Protein AF-A0A7I7JV76-F1 (afdb_monomer_lite)

Foldseek 3Di:
DVVVVVVVLVVLLVVLVVVLVVVLCVQCVHVVHDGDPVLVVLQVVLCCLPVVLVVVPPVSVVVLVVLQVLLVVLQVQLVVQLVVDPDPVSNCVSNVVSVVVSVVVVGDHPSVSSNSNVSD

Sequence (120 aa):
MLRNWGWVFLGNLGGALTVAVMMAIVFTYGFSADPNEVGVRLGEIGHSRTVGYAEHGGAGMLTLFIRAVLCNWMVSTGVVAAMMSTSVSGKVIAMWMPIMLFFYMGFEHSIVNMFLFPPA

InterPro domains:
  IPR000292 Formate/nitrite transporter [PF01226] (1-118)
  IPR000292 Formate/nitrite transporter [PTHR30520] (1-118)
  IPR023271 Aquaporin-like [G3DSA:1.20.1080.10] (1-120)

Organism: NCBI:txid39688

Secondary structure (DSSP, 8-state):
-HHHHHHHHHHHHHHHHHHHHHHHHHHTTTTTSPPPHHHHHHHHHHHHTTHHHHTTHHHHHHHHHHHHHHHHHHHHHHHHHHHH--SHHHHHHHHHHHHHHHHHTT---HHHHHHHSTT-

pLDDT: mean 87.65, std 8.39, range [44.78, 96.12]

Structure (mmCIF, N/CA/C/O backbone):
data_AF-A0A7I7JV76-F1
#
_entry.id   AF-A0A7I7JV76-F1
#
loop_
_atom_site.group_PDB
_atom_site.id
_atom_site.type_symbol
_atom_site.label_atom_id
_atom_site.label_alt_id
_atom_site.label_comp_id
_atom_site.label_asym_id
_atom_site.label_entity_id
_atom_site.label_seq_id
_atom_site.pdbx_PDB_ins_code
_atom_site.Cartn_x
_atom_site.Cartn_y
_atom_site.Cartn_z
_atom_site.occupancy
_atom_site.B_iso_or_equiv
_atom_site.auth_seq_id
_atom_site.auth_comp_id
_atom_site.auth_asym_id
_atom_site.auth_atom_id
_atom_site.pdbx_PDB_model_num
ATOM 1 N N . MET A 1 1 ? -23.068 2.942 1.810 1.00 83.81 1 MET A N 1
ATOM 2 C CA . MET A 1 1 ? -21.889 2.048 1.767 1.00 83.81 1 MET A CA 1
ATOM 3 C C . MET A 1 1 ? -21.020 2.303 0.540 1.00 83.81 1 MET A C 1
ATOM 5 O O . MET A 1 1 ? -19.947 2.858 0.725 1.00 83.81 1 MET A O 1
ATOM 9 N N . LEU A 1 2 ? -21.487 2.036 -0.690 1.00 90.75 2 LEU A N 1
ATOM 10 C CA . LEU A 1 2 ? -20.680 2.199 -1.919 1.00 90.75 2 LEU A CA 1
ATOM 11 C C . LEU A 1 2 ? -20.094 3.607 -2.122 1.00 90.75 2 LEU A C 1
ATOM 13 O O . LEU A 1 2 ? -18.936 3.734 -2.496 1.00 90.75 2 LEU A O 1
ATOM 17 N N . ARG A 1 3 ? -20.846 4.665 -1.787 1.00 93.56 3 ARG A N 1
ATOM 18 C CA . ARG A 1 3 ? -20.342 6.050 -1.813 1.00 93.56 3 ARG A CA 1
ATOM 19 C C . ARG A 1 3 ? -19.107 6.247 -0.929 1.00 93.56 3 ARG A C 1
ATOM 21 O O . ARG A 1 3 ? -18.139 6.862 -1.353 1.00 93.56 3 ARG A O 1
ATOM 28 N N . ASN A 1 4 ? -19.142 5.732 0.299 1.00 93.81 4 ASN A N 1
ATOM 29 C CA . ASN A 1 4 ? -18.036 5.896 1.242 1.00 93.81 4 ASN A CA 1
ATOM 30 C C . ASN A 1 4 ? -16.832 5.069 0.796 1.00 93.81 4 ASN A C 1
ATOM 32 O O . ASN A 1 4 ? -15.714 5.562 0.834 1.00 93.81 4 ASN A O 1
ATOM 36 N N . TRP A 1 5 ? -17.063 3.841 0.327 1.00 91.69 5 TRP A N 1
ATOM 37 C CA . TRP A 1 5 ? -15.996 2.999 -0.213 1.00 91.69 5 TRP A CA 1
ATOM 38 C C . TRP A 1 5 ? -15.335 3.635 -1.435 1.00 91.69 5 TRP A C 1
ATOM 40 O O . TRP A 1 5 ? -14.112 3.652 -1.504 1.00 91.69 5 TRP A O 1
ATOM 50 N N . GLY A 1 6 ? -16.118 4.231 -2.338 1.00 91.62 6 GLY A N 1
ATOM 51 C CA . GLY A 1 6 ? -15.594 4.978 -3.480 1.00 91.62 6 GLY A CA 1
ATOM 52 C C . GLY A 1 6 ? -14.694 6.138 -3.054 1.00 91.62 6 GLY A C 1
ATOM 53 O O . GLY A 1 6 ? -13.555 6.221 -3.503 1.00 91.62 6 GLY A O 1
ATOM 54 N N . TRP A 1 7 ? -15.152 6.990 -2.130 1.00 94.25 7 TRP A N 1
ATOM 55 C CA . TRP A 1 7 ? -14.340 8.113 -1.641 1.00 94.25 7 TRP A CA 1
ATOM 56 C C . TRP A 1 7 ? -13.076 7.673 -0.905 1.00 94.25 7 TRP A C 1
ATOM 58 O O . TRP A 1 7 ? -12.014 8.249 -1.124 1.00 94.25 7 TRP A O 1
ATOM 68 N N . VAL A 1 8 ? -13.166 6.638 -0.067 1.00 93.50 8 VAL A N 1
ATOM 69 C CA . VAL A 1 8 ? -12.004 6.085 0.640 1.00 93.50 8 VAL A CA 1
ATOM 70 C C . VAL A 1 8 ? -11.001 5.512 -0.355 1.00 93.50 8 VAL A C 1
ATOM 72 O O . VAL A 1 8 ? -9.808 5.770 -0.228 1.00 93.50 8 VAL A O 1
ATOM 75 N N . PHE A 1 9 ? -11.459 4.773 -1.364 1.00 91.12 9 PHE A N 1
ATOM 76 C CA . PHE A 1 9 ? -10.588 4.207 -2.388 1.00 91.12 9 PHE A CA 1
ATOM 77 C C . PHE A 1 9 ? -9.872 5.302 -3.185 1.00 91.12 9 PHE A C 1
ATOM 79 O O . PHE A 1 9 ? -8.654 5.257 -3.324 1.00 91.12 9 PHE A O 1
ATOM 86 N N . LEU A 1 10 ? -10.608 6.320 -3.645 1.00 92.31 10 LEU A N 1
ATOM 87 C CA . LEU A 1 10 ? -10.039 7.443 -4.396 1.00 92.31 10 LEU A CA 1
ATOM 88 C C . LEU A 1 10 ? -9.059 8.270 -3.557 1.00 92.31 10 LEU A C 1
ATOM 90 O O . LEU A 1 10 ? -7.996 8.635 -4.050 1.00 92.31 10 LEU A O 1
ATOM 94 N N . GLY A 1 11 ? -9.384 8.533 -2.289 1.00 93.94 11 GLY A N 1
ATOM 95 C CA . GLY A 1 11 ? -8.489 9.240 -1.374 1.00 93.94 11 GLY A CA 1
ATOM 96 C C . GLY A 1 11 ? -7.184 8.478 -1.136 1.00 93.94 11 GLY A C 1
ATOM 97 O O . GLY A 1 11 ? -6.106 9.067 -1.201 1.00 93.94 11 GLY A O 1
ATOM 98 N N . ASN A 1 12 ? -7.269 7.159 -0.932 1.00 93.75 12 ASN A N 1
ATOM 99 C CA . ASN A 1 12 ? -6.088 6.310 -0.784 1.00 93.75 12 ASN A CA 1
ATOM 100 C C . ASN A 1 12 ? -5.257 6.253 -2.071 1.00 93.75 12 ASN A C 1
ATOM 102 O O . ASN A 1 12 ? -4.038 6.357 -1.998 1.00 93.75 12 ASN A O 1
ATOM 106 N N . LEU A 1 13 ? -5.900 6.142 -3.237 1.00 90.94 13 LEU A N 1
ATOM 107 C CA . LEU A 1 13 ? -5.214 6.166 -4.528 1.00 90.94 13 LEU A CA 1
ATOM 108 C C . LEU A 1 13 ? -4.476 7.494 -4.744 1.00 90.94 13 LEU A C 1
ATOM 110 O O . LEU A 1 13 ? -3.303 7.488 -5.104 1.00 90.94 13 LEU A O 1
ATOM 114 N N . GLY A 1 14 ? -5.130 8.629 -4.480 1.00 92.88 14 GLY A N 1
ATOM 115 C CA . GLY A 1 14 ? -4.499 9.947 -4.583 1.00 92.88 14 GLY A CA 1
ATOM 116 C C . GLY A 1 14 ? -3.298 10.092 -3.645 1.00 92.88 14 GLY A C 1
ATOM 117 O O . GLY A 1 14 ? -2.237 10.561 -4.058 1.00 92.88 14 GLY A O 1
ATOM 118 N N . GLY A 1 15 ? -3.432 9.629 -2.399 1.00 92.06 15 GLY A N 1
ATOM 119 C CA . GLY A 1 15 ? -2.332 9.596 -1.434 1.00 92.06 15 GLY A CA 1
ATOM 120 C C . GLY A 1 15 ? -1.170 8.709 -1.888 1.00 92.06 15 GLY A C 1
ATOM 121 O O . GLY A 1 15 ? -0.023 9.149 -1.875 1.00 92.06 15 GLY A O 1
ATOM 122 N N . ALA A 1 16 ? -1.462 7.494 -2.357 1.00 91.38 16 ALA A N 1
ATOM 123 C CA . ALA A 1 16 ? -0.462 6.556 -2.860 1.00 91.38 16 ALA A CA 1
ATOM 124 C C . ALA A 1 16 ? 0.313 7.128 -4.057 1.00 91.38 16 ALA A C 1
ATOM 126 O O . ALA A 1 16 ? 1.540 7.071 -4.066 1.00 91.38 16 ALA A O 1
ATOM 127 N N . LEU A 1 17 ? -0.381 7.752 -5.015 1.00 90.12 17 L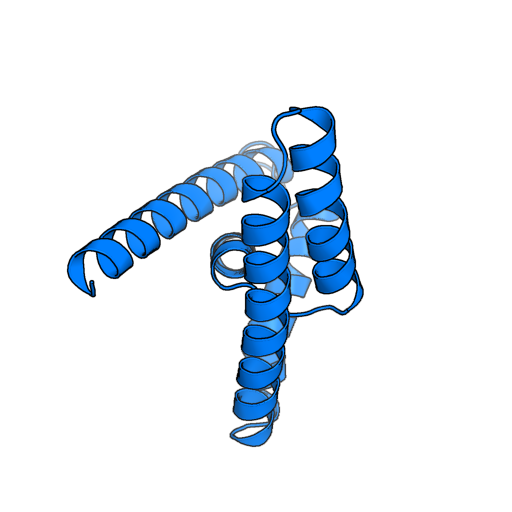EU A N 1
ATOM 128 C CA . LEU A 1 17 ? 0.243 8.424 -6.159 1.00 90.12 17 LEU A CA 1
ATOM 129 C C . LEU A 1 17 ? 1.130 9.594 -5.729 1.00 90.12 17 LEU A C 1
ATOM 131 O O . LEU A 1 17 ? 2.228 9.763 -6.251 1.00 90.12 17 LEU A O 1
ATOM 135 N N . THR A 1 18 ? 0.680 10.376 -4.747 1.00 92.56 18 THR A N 1
ATOM 136 C CA . THR A 1 18 ? 1.451 11.513 -4.229 1.00 92.56 18 THR A CA 1
ATOM 137 C C . THR A 1 18 ? 2.774 11.033 -3.634 1.00 92.56 18 THR A C 1
ATOM 139 O O . THR A 1 18 ? 3.836 11.550 -3.977 1.00 92.56 18 THR A O 1
ATOM 142 N N . VAL A 1 19 ? 2.728 9.993 -2.795 1.00 91.94 19 VAL A N 1
ATOM 143 C CA . VAL A 1 19 ? 3.932 9.404 -2.197 1.00 91.94 19 VAL A CA 1
ATOM 144 C C . VAL A 1 19 ? 4.809 8.746 -3.265 1.00 91.94 19 VAL A C 1
ATOM 146 O O . VAL A 1 19 ? 6.024 8.907 -3.217 1.00 91.94 19 VAL A O 1
ATOM 149 N N . ALA A 1 20 ? 4.230 8.069 -4.262 1.00 89.56 20 ALA A N 1
ATOM 150 C CA . ALA A 1 20 ? 4.987 7.481 -5.368 1.00 89.56 20 ALA A CA 1
ATOM 151 C C . ALA A 1 20 ? 5.792 8.536 -6.144 1.00 89.56 20 ALA A C 1
ATOM 153 O O . ALA A 1 20 ? 6.978 8.331 -6.392 1.00 89.56 20 ALA A O 1
ATOM 154 N N . VAL A 1 21 ? 5.199 9.698 -6.441 1.00 90.00 21 VAL A N 1
ATOM 155 C CA . VAL A 1 21 ? 5.900 10.814 -7.101 1.00 90.00 21 VAL A CA 1
ATOM 156 C C . VAL A 1 21 ? 7.019 11.372 -6.220 1.00 90.00 21 VAL A C 1
ATOM 158 O O . VAL A 1 21 ? 8.132 11.580 -6.702 1.00 90.00 21 VAL A O 1
ATOM 161 N N . MET A 1 22 ? 6.759 11.583 -4.925 1.00 93.00 22 MET A N 1
ATOM 162 C CA . MET A 1 22 ? 7.790 12.050 -3.989 1.00 93.00 22 MET A CA 1
ATOM 163 C C . MET A 1 22 ? 8.976 11.079 -3.927 1.00 93.00 22 MET A C 1
ATOM 165 O O . MET A 1 22 ? 10.127 11.506 -3.943 1.00 93.00 22 MET A O 1
ATOM 169 N N . MET A 1 23 ? 8.702 9.775 -3.901 1.00 91.25 23 MET A N 1
ATOM 170 C CA . MET A 1 23 ? 9.732 8.737 -3.869 1.00 91.25 23 MET A CA 1
ATOM 171 C C . MET A 1 23 ? 10.494 8.646 -5.193 1.00 91.25 23 MET A C 1
ATOM 173 O O . MET A 1 23 ? 11.716 8.533 -5.171 1.00 91.25 23 MET A O 1
ATOM 177 N N . ALA A 1 24 ? 9.817 8.782 -6.336 1.00 89.00 24 ALA A N 1
ATOM 178 C CA . ALA A 1 24 ? 10.467 8.840 -7.643 1.00 89.00 24 ALA A CA 1
ATOM 179 C C . ALA A 1 24 ? 11.469 10.002 -7.725 1.00 89.00 24 ALA A C 1
ATOM 181 O O . ALA A 1 24 ? 12.602 9.798 -8.153 1.00 89.00 24 ALA A O 1
ATOM 182 N N . ILE A 1 25 ? 11.102 11.192 -7.230 1.00 91.62 25 ILE A N 1
ATOM 183 C CA . ILE A 1 25 ? 12.009 12.348 -7.126 1.00 91.62 25 ILE A CA 1
ATOM 184 C C . ILE A 1 25 ? 13.228 12.008 -6.259 1.00 91.62 25 ILE A C 1
ATOM 186 O O . ILE A 1 25 ? 14.355 12.317 -6.639 1.00 91.62 25 ILE A O 1
ATOM 190 N N . VAL A 1 26 ? 13.030 11.354 -5.112 1.00 91.81 26 VAL A N 1
ATOM 191 C CA . VAL A 1 26 ? 14.132 10.967 -4.215 1.00 91.81 26 VAL A CA 1
ATOM 192 C C . VAL A 1 26 ? 15.069 9.953 -4.877 1.00 91.81 26 VAL A C 1
ATOM 194 O O . VAL A 1 26 ? 16.285 10.101 -4.796 1.00 91.81 26 VAL A O 1
ATOM 197 N N . PHE A 1 27 ? 14.529 8.937 -5.551 1.00 90.25 27 PHE A N 1
ATOM 198 C CA . PHE A 1 27 ? 15.323 7.843 -6.118 1.00 90.25 27 PHE A CA 1
ATOM 199 C C . PHE A 1 27 ? 16.089 8.204 -7.387 1.00 90.25 27 PHE A C 1
ATOM 201 O O . PHE A 1 27 ? 17.034 7.498 -7.725 1.00 90.25 27 PHE A O 1
ATOM 208 N N . THR A 1 28 ? 15.704 9.288 -8.058 1.00 90.06 28 THR A N 1
ATOM 209 C CA . THR A 1 28 ? 16.275 9.733 -9.341 1.00 90.06 28 THR A CA 1
ATOM 210 C C . THR A 1 28 ? 17.013 11.071 -9.235 1.00 90.06 28 THR A C 1
ATOM 212 O O . THR A 1 28 ? 17.339 11.684 -10.251 1.00 90.06 28 THR A O 1
ATOM 215 N N . TYR A 1 29 ? 17.229 11.582 -8.014 1.00 91.12 29 TYR A N 1
ATOM 216 C CA . TYR A 1 29 ? 17.739 12.940 -7.780 1.00 91.12 29 TYR A CA 1
ATOM 217 C C . TYR A 1 29 ? 16.964 14.000 -8.587 1.00 91.12 29 TYR A C 1
ATOM 219 O O . TYR A 1 29 ? 17.542 14.807 -9.313 1.00 91.12 29 TYR A O 1
ATOM 227 N N . GLY A 1 30 ? 15.634 13.972 -8.502 1.00 91.06 30 GLY A N 1
ATOM 228 C CA . GLY A 1 30 ? 14.759 14.864 -9.263 1.00 91.06 30 GLY A CA 1
ATOM 229 C C . GLY A 1 30 ? 14.776 14.594 -10.766 1.00 91.06 30 GLY A C 1
ATOM 230 O O . GLY A 1 30 ? 14.791 15.540 -11.546 1.00 91.06 30 GLY A O 1
ATOM 231 N N . PHE A 1 31 ? 14.770 13.320 -11.163 1.00 90.50 31 PHE A N 1
ATOM 232 C CA . PHE A 1 31 ? 14.802 12.854 -12.555 1.00 90.50 31 PHE A CA 1
ATOM 233 C C . PHE A 1 31 ? 16.081 13.220 -13.321 1.00 90.50 31 PHE A C 1
ATOM 235 O O . PHE A 1 31 ? 16.089 13.224 -14.550 1.00 90.50 31 PHE A O 1
ATOM 242 N N . SER A 1 32 ? 17.164 13.532 -12.604 1.00 93.88 32 SER A N 1
ATOM 243 C CA . SER A 1 32 ? 18.468 13.852 -13.198 1.00 93.88 32 SER A CA 1
ATOM 244 C C . SER A 1 32 ? 19.371 12.630 -13.385 1.00 93.88 32 SER A C 1
ATOM 246 O O . SER A 1 32 ? 20.352 12.707 -14.123 1.00 93.88 32 SER A O 1
ATOM 248 N N . ALA A 1 33 ? 19.040 11.511 -12.741 1.00 92.38 33 ALA A N 1
ATOM 249 C CA . ALA A 1 33 ? 19.733 10.237 -12.851 1.00 92.38 33 ALA A CA 1
ATOM 250 C C . ALA A 1 33 ? 18.731 9.077 -12.904 1.00 92.38 33 ALA A C 1
ATOM 252 O O . ALA A 1 33 ? 17.571 9.219 -12.507 1.00 92.38 33 ALA A O 1
ATOM 253 N N . ASP A 1 34 ? 19.204 7.918 -13.358 1.00 90.81 34 ASP A N 1
ATOM 254 C CA . ASP A 1 34 ? 18.431 6.680 -13.295 1.00 90.81 34 ASP A CA 1
ATOM 255 C C . ASP A 1 34 ? 18.062 6.325 -11.840 1.00 90.81 34 ASP A C 1
ATOM 257 O O . ASP A 1 34 ? 18.765 6.730 -10.903 1.00 90.81 34 ASP A O 1
ATOM 261 N N . PRO A 1 35 ? 16.967 5.569 -11.619 1.00 88.81 35 PRO A N 1
ATOM 262 C CA . PRO A 1 35 ? 16.576 5.141 -10.284 1.00 88.81 35 PRO A CA 1
ATOM 263 C C . PRO A 1 35 ? 17.703 4.380 -9.583 1.00 88.81 35 PRO A C 1
ATOM 265 O O . PRO A 1 35 ? 18.333 3.493 -10.157 1.00 88.81 35 PRO A O 1
ATOM 268 N N . ASN A 1 36 ? 17.922 4.689 -8.307 1.00 89.75 36 ASN A N 1
ATOM 269 C CA . ASN A 1 36 ? 18.818 3.905 -7.464 1.00 89.75 36 ASN A CA 1
ATOM 270 C C . ASN A 1 36 ? 18.332 2.445 -7.293 1.00 89.75 36 ASN A C 1
ATOM 272 O O . ASN A 1 36 ? 17.214 2.089 -7.669 1.00 89.75 36 ASN A O 1
ATOM 276 N N . GLU A 1 37 ? 19.151 1.596 -6.662 1.00 90.25 37 GLU A N 1
ATOM 277 C CA . GLU A 1 37 ? 18.841 0.168 -6.477 1.00 90.25 37 GLU A CA 1
ATOM 278 C C . GLU A 1 37 ? 17.466 -0.077 -5.831 1.00 90.25 37 GLU A C 1
ATOM 280 O O . GLU A 1 37 ? 16.752 -0.997 -6.221 1.00 90.25 37 GLU A O 1
ATOM 285 N N . VAL A 1 38 ? 17.058 0.763 -4.875 1.00 88.00 38 VAL A N 1
ATOM 286 C CA . VAL A 1 38 ? 15.752 0.645 -4.208 1.00 88.00 38 VAL A CA 1
ATOM 287 C C . VAL A 1 38 ? 14.608 0.951 -5.178 1.00 88.00 38 VAL A C 1
ATOM 289 O O . VAL A 1 38 ? 13.618 0.218 -5.196 1.00 88.00 38 VAL A O 1
ATOM 292 N N . GLY A 1 39 ? 14.751 1.992 -6.003 1.00 85.19 39 GLY A N 1
ATOM 293 C CA . GLY A 1 39 ? 13.791 2.338 -7.051 1.00 85.19 39 GLY A CA 1
ATOM 294 C C . GLY A 1 39 ? 13.622 1.216 -8.076 1.00 85.19 39 GLY A C 1
ATOM 295 O O . GLY A 1 39 ? 12.493 0.832 -8.376 1.00 85.19 39 GLY A O 1
ATOM 296 N N . VAL A 1 40 ? 14.728 0.613 -8.528 1.00 87.56 40 VAL A N 1
ATOM 297 C CA . VAL A 1 40 ? 14.698 -0.532 -9.458 1.00 87.56 40 VAL A CA 1
ATOM 298 C C . VAL A 1 40 ? 13.965 -1.729 -8.844 1.00 87.56 40 VAL A C 1
ATOM 300 O O . VAL A 1 40 ? 13.065 -2.290 -9.468 1.00 87.56 40 VAL A O 1
ATOM 303 N N . ARG A 1 41 ? 14.280 -2.095 -7.592 1.00 87.44 41 ARG A N 1
ATOM 304 C CA . ARG A 1 41 ? 13.611 -3.214 -6.901 1.00 87.44 41 ARG A CA 1
ATOM 305 C C . ARG A 1 41 ? 12.113 -2.991 -6.720 1.00 87.44 41 ARG A C 1
ATOM 307 O O . ARG A 1 41 ? 11.338 -3.936 -6.851 1.00 87.44 41 ARG A O 1
ATOM 314 N N . LEU A 1 42 ? 11.694 -1.764 -6.415 1.00 84.62 42 LEU A N 1
ATOM 315 C CA . LEU A 1 42 ? 10.275 -1.420 -6.312 1.00 84.62 42 LEU A CA 1
ATOM 316 C C . LEU A 1 42 ? 9.550 -1.615 -7.650 1.00 84.62 42 LEU A C 1
ATOM 318 O O . LEU A 1 42 ? 8.466 -2.202 -7.658 1.00 84.62 42 LEU A O 1
ATOM 322 N N . GLY A 1 43 ? 10.174 -1.212 -8.762 1.00 82.12 43 GLY A N 1
ATOM 323 C CA . GLY A 1 43 ? 9.649 -1.438 -10.110 1.00 82.12 43 GLY A CA 1
ATOM 324 C C . GLY A 1 43 ? 9.499 -2.926 -10.449 1.00 82.12 43 GLY A C 1
ATOM 325 O O . GLY A 1 43 ? 8.431 -3.364 -10.880 1.00 82.12 43 GLY A O 1
ATOM 326 N N . GLU A 1 44 ? 10.520 -3.740 -10.157 1.00 82.88 44 GLU A N 1
ATOM 327 C CA . GLU A 1 44 ? 10.480 -5.201 -10.349 1.00 82.88 44 GLU A CA 1
ATOM 328 C C . GLU A 1 44 ? 9.340 -5.864 -9.552 1.00 82.88 44 GLU A C 1
ATOM 330 O O . GLU A 1 44 ? 8.619 -6.727 -10.065 1.00 82.88 44 GLU A O 1
ATOM 335 N N . ILE A 1 45 ? 9.132 -5.441 -8.298 1.00 83.19 45 ILE A N 1
ATOM 336 C CA . ILE A 1 45 ? 8.032 -5.939 -7.460 1.00 83.19 45 ILE A CA 1
ATOM 337 C C . ILE A 1 45 ? 6.680 -5.578 -8.089 1.00 83.19 45 ILE A C 1
ATOM 339 O O . ILE A 1 45 ? 5.810 -6.448 -8.181 1.00 83.19 45 ILE A O 1
ATOM 343 N N . GLY A 1 46 ? 6.501 -4.337 -8.552 1.00 79.69 46 GLY A N 1
ATOM 344 C CA . GLY A 1 46 ? 5.283 -3.903 -9.243 1.00 79.69 46 GLY A CA 1
ATOM 345 C C . GLY A 1 46 ? 5.003 -4.718 -10.512 1.00 79.69 46 GLY A C 1
ATOM 346 O O . GLY A 1 46 ? 3.881 -5.191 -10.718 1.00 79.69 46 GLY A O 1
ATOM 347 N N . HIS A 1 47 ? 6.037 -4.968 -11.319 1.00 78.00 47 HIS A N 1
ATOM 348 C CA . HIS A 1 47 ? 5.945 -5.771 -12.538 1.00 78.00 47 HIS A CA 1
ATOM 349 C C . HIS A 1 47 ? 5.544 -7.228 -12.253 1.00 78.00 47 HIS A C 1
ATOM 351 O O . HIS A 1 47 ? 4.587 -7.744 -12.833 1.00 78.00 47 HIS A O 1
ATOM 357 N N . SER A 1 48 ? 6.206 -7.883 -11.293 1.00 77.69 48 SER A N 1
ATOM 358 C CA . SER A 1 48 ? 5.896 -9.276 -10.927 1.00 77.69 48 SER A CA 1
ATOM 359 C C . SER A 1 48 ? 4.451 -9.460 -10.440 1.00 77.69 48 SER A C 1
ATOM 361 O O . SER A 1 48 ? 3.822 -10.480 -10.722 1.00 77.69 48 SER A O 1
ATOM 363 N N . ARG A 1 49 ? 3.891 -8.450 -9.760 1.00 75.31 49 ARG A N 1
ATOM 364 C CA . ARG A 1 49 ? 2.517 -8.463 -9.233 1.00 75.31 49 ARG A CA 1
ATOM 365 C C . ARG A 1 49 ? 1.446 -8.068 -10.251 1.00 75.31 49 ARG A C 1
ATOM 367 O O . ARG A 1 49 ? 0.265 -8.133 -9.923 1.00 75.31 49 ARG A O 1
ATOM 374 N N . THR A 1 50 ? 1.821 -7.666 -11.463 1.00 71.31 50 THR A N 1
ATOM 375 C CA . THR A 1 50 ? 0.877 -7.353 -12.549 1.00 71.31 50 THR A CA 1
ATOM 376 C C . THR A 1 50 ? 0.941 -8.409 -13.640 1.00 71.31 50 THR A C 1
ATOM 378 O O . THR A 1 50 ? -0.048 -9.092 -13.902 1.00 71.31 50 THR A O 1
ATOM 381 N N . VAL A 1 51 ? 2.119 -8.594 -14.232 1.00 71.31 51 VAL A N 1
ATOM 382 C CA . VAL A 1 51 ? 2.318 -9.492 -15.374 1.00 71.31 51 VAL A CA 1
ATOM 383 C C . VAL A 1 51 ? 2.425 -10.949 -14.925 1.00 71.31 51 VAL A C 1
ATOM 385 O O . VAL A 1 51 ? 1.839 -11.820 -15.562 1.00 71.31 51 VAL A O 1
ATOM 388 N N . GLY A 1 52 ? 3.042 -11.214 -13.768 1.00 71.62 52 GLY A N 1
ATOM 389 C CA . GLY A 1 52 ? 3.227 -12.582 -13.268 1.00 71.62 52 GLY A CA 1
ATOM 390 C C . GLY A 1 52 ? 1.917 -13.340 -13.024 1.00 71.62 52 GLY A C 1
ATOM 391 O O . GLY A 1 52 ? 1.845 -14.543 -13.246 1.00 71.62 52 GLY A O 1
ATOM 392 N N . TYR A 1 53 ? 0.837 -12.657 -12.630 1.00 77.31 53 TYR A N 1
ATOM 393 C CA . TYR A 1 53 ? -0.479 -13.304 -12.520 1.00 77.31 53 TYR A CA 1
ATOM 394 C C . TYR A 1 53 ? -1.186 -13.447 -13.868 1.00 77.31 53 TYR A C 1
ATOM 396 O O . TYR A 1 53 ? -1.906 -14.425 -14.071 1.00 77.31 53 TYR A O 1
ATOM 404 N N . ALA A 1 54 ? -0.996 -12.485 -14.775 1.00 75.88 54 ALA A N 1
ATOM 405 C CA . ALA A 1 54 ? -1.630 -12.491 -16.089 1.00 75.88 54 ALA A CA 1
ATOM 406 C C .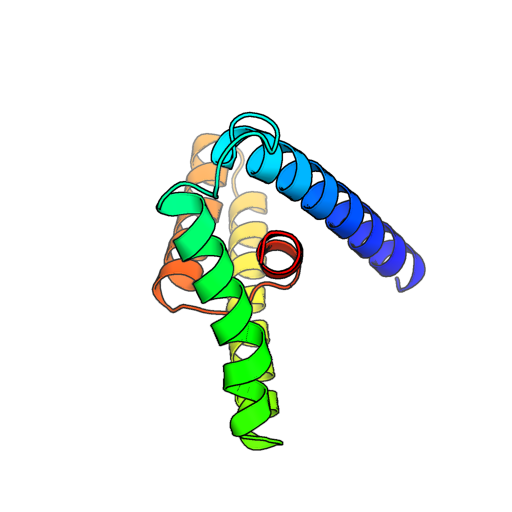 ALA A 1 54 ? -1.165 -13.687 -16.936 1.00 75.88 54 ALA A C 1
ATOM 408 O O . ALA A 1 54 ? -1.983 -14.307 -17.615 1.00 75.88 54 ALA A O 1
ATOM 409 N N . GLU A 1 55 ? 0.110 -14.071 -16.821 1.00 80.38 55 GLU A N 1
ATOM 410 C CA . GLU A 1 55 ? 0.683 -15.250 -17.488 1.00 80.38 55 GLU A CA 1
ATOM 411 C C . GLU A 1 55 ? 0.004 -16.569 -17.082 1.00 80.38 55 GLU A C 1
ATOM 413 O O . GLU A 1 55 ? -0.071 -17.508 -17.873 1.00 80.38 55 GLU A O 1
ATOM 418 N N . HIS A 1 56 ? -0.562 -16.634 -15.875 1.00 80.31 56 HIS A N 1
ATOM 419 C CA . HIS A 1 56 ? -1.291 -17.799 -15.369 1.00 80.31 56 HIS A CA 1
ATOM 420 C C . HIS A 1 56 ? -2.811 -17.744 -15.632 1.00 80.31 56 H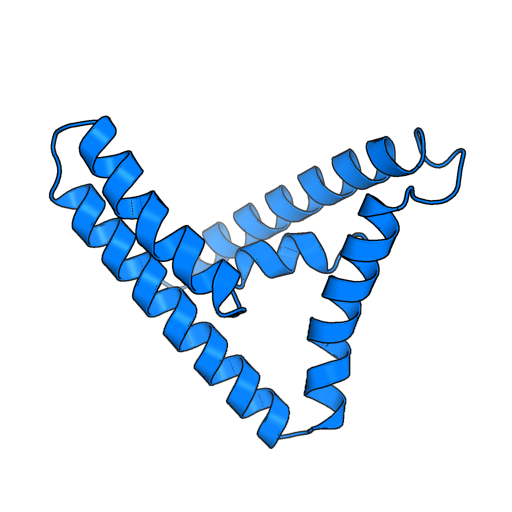IS A C 1
ATOM 422 O O . HIS A 1 56 ? -3.555 -18.610 -15.156 1.00 80.31 56 HIS A O 1
ATOM 428 N N . GLY A 1 57 ? -3.301 -16.737 -16.365 1.00 86.38 57 GLY A N 1
ATOM 429 C CA . GLY A 1 57 ? -4.708 -16.596 -16.748 1.00 86.38 57 GLY A CA 1
ATOM 430 C C . GLY A 1 57 ? -5.679 -16.669 -15.560 1.00 86.38 57 GLY A C 1
ATOM 431 O O . GLY A 1 57 ? -5.481 -16.044 -14.517 1.00 86.38 57 GLY A O 1
ATOM 432 N N . GLY A 1 58 ? -6.748 -17.463 -15.690 1.00 87.50 58 GLY A N 1
ATOM 433 C CA . GLY A 1 58 ? -7.774 -17.605 -14.646 1.00 87.50 58 GLY A CA 1
ATOM 434 C C . GLY A 1 58 ? -7.251 -18.145 -13.306 1.00 87.50 58 GLY A C 1
ATOM 435 O O . GLY A 1 58 ? -7.736 -17.737 -12.250 1.00 87.50 58 GLY A O 1
ATOM 436 N N . ALA A 1 59 ? -6.229 -19.007 -13.323 1.00 87.19 59 ALA A N 1
ATOM 437 C CA . ALA A 1 59 ? -5.607 -19.530 -12.104 1.00 87.19 59 ALA A CA 1
ATOM 438 C C . ALA A 1 59 ? -4.781 -18.453 -11.376 1.00 87.19 59 ALA A C 1
ATOM 440 O O . ALA A 1 59 ? -4.792 -18.383 -10.143 1.00 87.19 59 ALA A O 1
ATOM 441 N N . GLY A 1 60 ? -4.128 -17.567 -12.134 1.00 86.00 60 GLY A N 1
ATOM 442 C CA . GLY A 1 60 ? -3.454 -16.384 -11.597 1.00 86.00 60 GLY A CA 1
ATOM 443 C C . GLY A 1 60 ? -4.431 -15.428 -10.914 1.00 86.00 60 GLY A C 1
ATOM 444 O O . GLY A 1 60 ? -4.197 -15.010 -9.781 1.00 86.00 60 GLY A O 1
ATOM 445 N N . MET A 1 61 ? -5.584 -15.173 -11.540 1.00 87.06 61 MET A N 1
ATOM 446 C CA . MET A 1 61 ? -6.643 -14.336 -10.959 1.00 87.06 61 MET A CA 1
ATOM 447 C C . MET A 1 61 ? -7.243 -14.930 -9.680 1.00 87.06 61 MET A C 1
ATOM 449 O O . MET A 1 61 ? -7.488 -14.199 -8.719 1.00 87.06 61 MET A O 1
ATOM 453 N N . LEU A 1 62 ? -7.439 -16.252 -9.629 1.00 90.94 62 LEU A N 1
ATOM 454 C CA . LEU A 1 62 ? -7.879 -16.927 -8.407 1.00 90.94 62 LEU A CA 1
ATOM 455 C C . LEU A 1 62 ? -6.830 -16.802 -7.293 1.00 90.94 62 LEU A C 1
ATOM 457 O O . LEU A 1 62 ? -7.172 -16.505 -6.150 1.00 90.94 62 LEU A O 1
ATOM 461 N N . THR A 1 63 ? -5.551 -16.973 -7.629 1.00 89.12 63 THR A N 1
ATOM 462 C CA . THR A 1 63 ? -4.443 -16.834 -6.673 1.00 89.12 63 THR A CA 1
ATOM 463 C C . THR A 1 63 ? -4.379 -15.417 -6.100 1.00 89.12 63 THR A C 1
ATOM 465 O O . THR A 1 63 ? -4.294 -15.252 -4.881 1.00 89.12 63 THR A O 1
ATOM 468 N N . LEU A 1 64 ? -4.487 -14.395 -6.957 1.00 89.50 64 LEU A N 1
ATOM 469 C CA . LEU A 1 64 ? -4.563 -12.989 -6.557 1.00 89.50 64 LEU A CA 1
ATOM 470 C C . LEU A 1 64 ? -5.741 -12.750 -5.600 1.00 89.50 64 LEU A C 1
ATOM 472 O O . LEU A 1 64 ? -5.571 -12.142 -4.543 1.00 89.50 64 LEU A O 1
ATOM 476 N N . PHE A 1 65 ? -6.925 -13.260 -5.946 1.00 90.56 65 PHE A N 1
ATOM 477 C CA . PHE A 1 65 ? -8.126 -13.100 -5.133 1.00 90.56 65 PHE A CA 1
ATOM 478 C C . PHE A 1 65 ? -7.963 -13.715 -3.738 1.00 90.56 65 PHE A C 1
ATOM 480 O O . PHE A 1 65 ? -8.225 -13.047 -2.738 1.00 90.56 65 PHE A O 1
ATOM 487 N N . ILE A 1 66 ? -7.472 -14.955 -3.644 1.00 93.75 66 ILE A N 1
ATOM 488 C CA . ILE A 1 66 ? -7.271 -15.624 -2.351 1.00 93.75 66 ILE A CA 1
ATOM 489 C C . ILE A 1 66 ? -6.202 -14.909 -1.515 1.00 93.75 66 ILE A C 1
ATOM 491 O O . ILE A 1 66 ? -6.418 -14.685 -0.322 1.00 93.75 66 ILE A O 1
ATOM 495 N N . ARG A 1 67 ? -5.090 -14.467 -2.124 1.00 92.00 67 ARG A N 1
ATOM 496 C CA . ARG A 1 67 ? -4.078 -13.648 -1.429 1.00 92.00 67 ARG A CA 1
ATOM 497 C C . ARG A 1 67 ? -4.685 -12.354 -0.882 1.00 92.00 67 ARG A C 1
ATOM 499 O O . ARG A 1 67 ? -4.374 -11.979 0.247 1.00 92.00 67 ARG A O 1
ATOM 506 N N . ALA A 1 68 ? -5.571 -11.701 -1.631 1.00 91.81 68 ALA A N 1
ATOM 507 C CA . ALA A 1 68 ? -6.249 -10.488 -1.179 1.00 91.81 68 ALA A CA 1
ATOM 508 C C . ALA A 1 68 ? -7.225 -10.746 -0.018 1.00 91.81 68 ALA A C 1
ATOM 510 O O . ALA A 1 68 ? -7.263 -9.975 0.944 1.00 91.81 68 ALA A O 1
ATOM 511 N N . VAL A 1 69 ? -7.974 -11.854 -0.060 1.00 94.31 69 VAL A N 1
ATOM 512 C CA . VAL A 1 69 ? -8.876 -12.262 1.031 1.00 94.31 69 VAL A CA 1
ATOM 513 C C . VAL A 1 69 ? -8.093 -12.518 2.320 1.00 94.31 69 VAL A C 1
ATOM 515 O O . VAL A 1 69 ? -8.461 -11.990 3.370 1.00 94.31 69 VAL A O 1
ATOM 518 N N . LEU A 1 70 ? -6.992 -13.273 2.245 1.00 93.00 70 LEU A N 1
ATOM 519 C CA . LEU A 1 70 ? -6.148 -13.577 3.404 1.00 93.00 70 LEU A CA 1
ATOM 520 C C . LEU A 1 70 ? -5.499 -12.316 3.992 1.00 93.00 70 LEU A C 1
ATOM 522 O O . LEU A 1 70 ? -5.448 -12.164 5.214 1.00 93.00 70 LEU A O 1
ATOM 526 N N . CYS A 1 71 ? -5.063 -11.383 3.140 1.00 94.19 71 CYS A N 1
ATOM 527 C CA . CYS A 1 71 ? -4.564 -10.085 3.587 1.00 94.19 71 CYS A CA 1
ATOM 528 C C . CYS A 1 71 ? -5.634 -9.311 4.366 1.00 94.19 71 CYS A C 1
ATOM 530 O O . CYS A 1 71 ? -5.411 -8.917 5.512 1.00 94.19 71 CYS A O 1
ATOM 532 N N . ASN A 1 72 ? -6.819 -9.131 3.775 1.00 94.00 72 ASN A N 1
ATOM 533 C CA . ASN A 1 72 ? -7.870 -8.337 4.399 1.00 94.00 72 ASN A CA 1
ATOM 534 C C . ASN A 1 72 ? -8.410 -8.985 5.682 1.00 94.00 72 ASN A C 1
ATOM 536 O O . ASN A 1 72 ? -8.794 -8.269 6.608 1.00 94.00 72 ASN A O 1
ATOM 540 N N . TRP A 1 73 ? -8.404 -10.320 5.772 1.00 92.50 73 TRP A N 1
ATOM 541 C CA . TRP A 1 73 ? -8.745 -11.022 7.008 1.00 92.50 73 TRP A CA 1
ATOM 542 C C . TRP A 1 73 ? -7.796 -10.617 8.142 1.00 92.50 73 TRP A C 1
ATOM 544 O O . TRP A 1 73 ? -8.259 -10.198 9.201 1.00 92.50 73 TRP A O 1
ATOM 554 N N . MET A 1 74 ? -6.483 -10.636 7.904 1.00 91.19 74 MET A N 1
ATOM 555 C CA . MET A 1 74 ? -5.491 -10.229 8.904 1.00 91.19 74 MET A CA 1
ATOM 556 C C . MET A 1 74 ? -5.548 -8.744 9.262 1.00 91.19 74 MET A C 1
ATOM 558 O O . MET A 1 74 ? -5.451 -8.385 10.433 1.00 91.19 74 MET A O 1
ATOM 56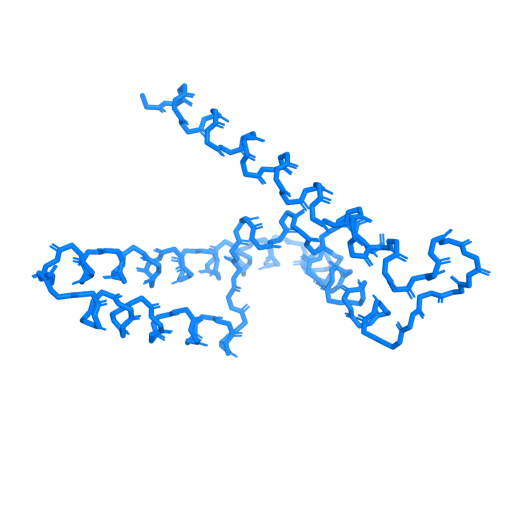2 N N . VAL A 1 75 ? -5.724 -7.863 8.276 1.00 92.38 75 VAL A N 1
ATOM 563 C CA . VAL A 1 75 ? -5.859 -6.425 8.553 1.00 92.38 75 VAL A CA 1
ATOM 564 C C . VAL A 1 75 ? -7.109 -6.164 9.395 1.00 92.38 75 VAL A C 1
ATOM 566 O O . VAL A 1 75 ? -7.047 -5.439 10.386 1.00 92.38 75 VAL A O 1
ATOM 569 N N . SER A 1 76 ? -8.229 -6.807 9.060 1.00 92.88 76 SER A N 1
ATOM 570 C CA . SER A 1 76 ? -9.487 -6.645 9.796 1.00 92.88 76 SER A CA 1
ATOM 571 C C . SER A 1 76 ? -9.392 -7.179 11.228 1.00 92.88 76 SER A C 1
ATOM 573 O O . SER A 1 76 ? -9.884 -6.525 12.148 1.00 92.88 76 SER A O 1
ATOM 575 N N . THR A 1 77 ? -8.732 -8.323 11.455 1.00 91.69 77 THR A N 1
ATOM 576 C CA . THR A 1 77 ? -8.516 -8.841 12.818 1.00 91.69 77 THR A CA 1
ATOM 577 C C . THR A 1 77 ? -7.602 -7.931 13.631 1.00 91.69 77 THR A C 1
ATOM 579 O O . THR A 1 77 ? -7.888 -7.697 14.804 1.00 91.69 77 THR A O 1
ATOM 582 N N . GLY A 1 78 ? -6.568 -7.349 13.014 1.00 93.06 78 GLY A N 1
ATOM 583 C CA . GLY A 1 78 ? -5.722 -6.332 13.642 1.00 93.06 78 GLY A CA 1
ATOM 584 C C . GLY A 1 78 ? -6.516 -5.102 14.081 1.00 93.06 78 GLY A C 1
ATOM 585 O O . GLY A 1 78 ? -6.394 -4.668 15.226 1.00 93.06 78 GLY A O 1
ATOM 586 N N . VAL A 1 79 ? -7.392 -4.583 13.211 1.00 93.69 79 VAL A N 1
ATOM 587 C CA . VAL A 1 79 ? -8.257 -3.433 13.529 1.00 93.69 79 VAL A CA 1
ATOM 588 C C . VAL A 1 79 ? -9.178 -3.754 14.703 1.00 93.69 79 VAL A C 1
ATOM 590 O O . VAL A 1 79 ? -9.265 -2.963 15.640 1.00 93.69 79 VAL A O 1
ATOM 593 N N . VAL A 1 80 ? -9.822 -4.925 14.698 1.00 94.44 80 VAL A N 1
ATOM 594 C CA . VAL A 1 80 ? -10.688 -5.354 15.808 1.00 94.44 80 VAL A CA 1
ATOM 595 C C . VAL A 1 80 ? -9.889 -5.473 17.109 1.00 94.44 80 VAL A C 1
ATOM 597 O O . VAL A 1 80 ? -10.303 -4.920 18.126 1.00 94.44 80 VAL A O 1
ATOM 600 N N . ALA A 1 81 ? -8.717 -6.111 17.084 1.00 92.19 81 ALA A N 1
ATOM 601 C CA . ALA A 1 81 ? -7.854 -6.245 18.257 1.00 92.19 81 ALA A CA 1
ATOM 602 C C . ALA A 1 81 ? -7.377 -4.880 18.794 1.00 92.19 81 ALA A C 1
ATOM 604 O O . ALA A 1 81 ? -7.368 -4.652 20.004 1.00 92.19 81 ALA A O 1
ATOM 605 N N . ALA A 1 82 ? -7.047 -3.934 17.912 1.00 94.56 82 ALA A N 1
ATOM 606 C CA . ALA A 1 82 ? -6.703 -2.570 18.299 1.00 94.56 82 ALA A CA 1
ATOM 607 C C . ALA A 1 82 ? -7.901 -1.814 18.900 1.00 94.56 82 ALA A C 1
ATOM 609 O O . ALA A 1 82 ? -7.736 -1.055 19.855 1.00 94.56 82 ALA A O 1
ATOM 610 N N . MET A 1 83 ? -9.121 -2.033 18.402 1.00 94.69 83 MET A N 1
ATOM 611 C CA . MET A 1 83 ? -10.333 -1.440 18.983 1.00 94.69 83 MET A CA 1
ATOM 612 C C . MET A 1 83 ? -10.644 -1.973 20.388 1.00 94.69 83 MET A C 1
ATOM 614 O O . MET A 1 83 ? -11.237 -1.249 21.184 1.00 94.69 83 MET A O 1
ATOM 618 N N . MET A 1 84 ? -10.214 -3.196 20.715 1.00 94.38 84 MET A N 1
ATOM 619 C CA . MET A 1 84 ? -10.353 -3.779 22.056 1.00 94.38 84 MET A CA 1
ATOM 620 C C . MET A 1 84 ? -9.359 -3.203 23.077 1.00 94.38 84 MET A C 1
ATOM 622 O O . MET A 1 84 ? -9.556 -3.360 24.281 1.00 94.38 84 MET A O 1
ATOM 626 N N . SER A 1 85 ? -8.286 -2.549 22.626 1.00 93.88 85 SER A N 1
ATOM 627 C CA . SER A 1 85 ? -7.259 -1.990 23.506 1.00 93.88 85 SER A CA 1
ATOM 628 C C . SER A 1 85 ? -7.523 -0.520 23.846 1.00 93.88 85 SER A C 1
ATOM 630 O O . SER A 1 85 ? -7.856 0.291 22.980 1.00 93.88 85 SER A O 1
ATOM 632 N N . THR A 1 86 ? -7.312 -0.143 25.108 1.00 95.19 86 THR A N 1
ATOM 633 C CA . THR A 1 86 ? -7.389 1.253 25.577 1.00 95.19 86 THR A CA 1
ATOM 634 C C . THR A 1 86 ? -6.027 1.947 25.625 1.00 95.19 86 THR A C 1
ATOM 636 O O . THR A 1 86 ? -5.975 3.174 25.703 1.00 95.19 86 THR A O 1
ATOM 639 N N . SER A 1 87 ? -4.923 1.198 25.536 1.00 96.12 87 SER A N 1
ATOM 640 C CA . SER A 1 87 ? -3.565 1.746 25.548 1.00 96.12 87 SER A CA 1
ATOM 641 C C . SER A 1 87 ? -3.012 1.906 24.132 1.00 96.12 87 SER A C 1
ATOM 643 O O . SER A 1 87 ? -3.245 1.084 23.247 1.00 96.12 87 SER A O 1
ATOM 645 N N . VAL A 1 88 ? -2.234 2.968 23.909 1.00 94.31 88 VAL A N 1
ATOM 646 C CA . VAL A 1 88 ? -1.599 3.223 22.604 1.00 94.31 88 VAL A CA 1
ATOM 647 C C . VAL A 1 88 ? -0.651 2.083 22.226 1.00 94.31 88 VAL A C 1
ATOM 649 O O . VAL A 1 88 ? -0.703 1.592 21.103 1.00 94.31 88 VAL A O 1
ATOM 652 N N . SER A 1 89 ? 0.167 1.608 23.169 1.00 94.25 89 SER A N 1
ATOM 653 C CA . SER A 1 89 ? 1.089 0.489 22.942 1.00 94.25 89 SER A CA 1
ATOM 654 C C . SER A 1 89 ? 0.360 -0.801 22.561 1.00 94.25 89 SER A C 1
ATOM 656 O O . SER A 1 89 ? 0.798 -1.498 21.647 1.00 94.25 89 SER A O 1
ATOM 658 N N . GLY A 1 90 ? -0.782 -1.091 23.194 1.00 92.00 90 GLY A N 1
ATOM 659 C CA . GLY A 1 90 ? -1.604 -2.251 22.857 1.00 92.00 90 GLY A CA 1
ATOM 660 C C . GLY A 1 90 ? -2.170 -2.170 21.440 1.00 92.00 90 GLY A C 1
ATOM 661 O O . GLY A 1 90 ? -2.095 -3.148 20.700 1.00 92.00 90 GLY A O 1
ATOM 662 N N . LYS A 1 91 ? -2.638 -0.988 21.016 1.00 94.25 91 LYS A N 1
ATOM 663 C CA . LYS A 1 91 ? -3.087 -0.746 19.633 1.00 94.25 91 LYS A CA 1
ATOM 664 C C . LYS A 1 91 ? -1.970 -0.943 18.613 1.00 94.25 91 LYS A C 1
ATOM 666 O O . LYS A 1 91 ? -2.194 -1.568 17.580 1.00 94.25 91 LYS A O 1
ATOM 671 N N . VAL A 1 92 ? -0.773 -0.431 18.908 1.00 93.12 92 VAL A N 1
ATOM 672 C CA . VAL A 1 92 ? 0.394 -0.556 18.023 1.00 93.12 92 VAL A CA 1
ATOM 673 C C . VAL A 1 92 ? 0.776 -2.023 17.842 1.00 93.12 92 VAL A C 1
ATOM 675 O O . VAL A 1 92 ? 0.870 -2.480 16.710 1.00 93.12 92 VAL A O 1
ATOM 678 N N . ILE A 1 93 ? 0.934 -2.780 18.931 1.00 91.81 93 ILE A N 1
ATOM 679 C CA . ILE A 1 93 ? 1.327 -4.197 18.869 1.00 91.81 93 ILE A CA 1
ATOM 680 C C . ILE A 1 93 ? 0.253 -5.040 18.165 1.00 91.81 93 ILE A C 1
ATOM 682 O O . ILE A 1 93 ? 0.584 -5.884 17.331 1.00 91.81 93 ILE A O 1
ATOM 686 N N . ALA A 1 94 ? -1.027 -4.778 18.453 1.00 92.81 94 ALA A N 1
ATOM 687 C CA . ALA A 1 94 ? -2.154 -5.472 17.831 1.00 92.81 94 ALA A CA 1
ATOM 688 C C . ALA A 1 94 ? -2.206 -5.279 16.306 1.00 92.81 94 ALA A C 1
ATOM 690 O O . ALA A 1 94 ? -2.544 -6.217 15.588 1.00 92.81 94 ALA A O 1
ATOM 691 N N . MET A 1 95 ? -1.837 -4.094 15.807 1.00 92.62 95 MET A N 1
ATOM 692 C CA . MET A 1 95 ? -1.742 -3.824 14.367 1.00 92.62 95 MET A CA 1
ATOM 693 C C . MET A 1 95 ? -0.430 -4.319 13.754 1.00 92.62 95 MET A C 1
ATOM 695 O O . MET A 1 95 ? -0.416 -4.759 12.607 1.00 92.62 95 MET A O 1
ATOM 699 N N . TRP A 1 96 ? 0.673 -4.259 14.500 1.00 90.88 96 TRP A N 1
ATOM 700 C CA . TRP A 1 96 ? 2.003 -4.606 14.004 1.00 90.88 96 TRP A CA 1
ATOM 701 C C . TRP A 1 96 ? 2.102 -6.072 13.576 1.00 90.88 96 TRP A C 1
ATOM 703 O O . TRP A 1 96 ? 2.602 -6.371 12.492 1.00 90.88 96 TRP A O 1
ATOM 713 N N . MET A 1 97 ? 1.595 -6.987 14.407 1.00 87.88 97 MET A N 1
ATOM 714 C CA . MET A 1 97 ? 1.730 -8.427 14.172 1.00 87.88 97 MET A CA 1
ATOM 715 C C . MET A 1 97 ? 1.052 -8.892 12.867 1.00 87.88 97 MET A C 1
ATOM 717 O O . MET A 1 97 ? 1.726 -9.534 12.057 1.00 87.88 97 MET A O 1
ATOM 721 N N . PRO A 1 98 ? -0.222 -8.548 12.588 1.00 89.06 98 PRO A N 1
ATOM 722 C CA . PRO A 1 98 ? -0.863 -8.918 11.327 1.00 89.06 98 PRO A CA 1
ATOM 723 C C . PRO A 1 98 ? -0.217 -8.266 10.100 1.00 89.06 98 PRO A C 1
ATOM 725 O O . PRO A 1 98 ? -0.117 -8.915 9.059 1.00 89.06 98 PRO A O 1
ATOM 728 N N . ILE A 1 99 ? 0.249 -7.012 10.216 1.00 89.75 99 ILE A N 1
ATOM 729 C CA . ILE A 1 99 ? 0.910 -6.303 9.110 1.00 89.75 99 ILE A CA 1
ATOM 730 C C . ILE A 1 99 ? 2.204 -7.021 8.716 1.00 89.75 99 ILE A C 1
ATOM 732 O O . ILE A 1 99 ? 2.382 -7.368 7.550 1.00 89.75 99 ILE A O 1
ATOM 736 N N . MET A 1 100 ? 3.070 -7.321 9.686 1.00 90.38 100 MET A N 1
ATOM 737 C CA . MET A 1 100 ? 4.315 -8.053 9.431 1.00 90.38 100 MET A CA 1
ATOM 738 C C . MET A 1 100 ? 4.061 -9.418 8.786 1.00 90.38 100 MET A C 1
ATOM 740 O O . MET A 1 100 ? 4.754 -9.796 7.841 1.00 90.38 100 MET A O 1
ATOM 744 N N . LEU A 1 101 ? 3.052 -10.146 9.271 1.00 89.94 101 LEU A N 1
ATOM 745 C CA . LEU A 1 101 ? 2.743 -11.488 8.790 1.00 89.94 101 LEU A CA 1
ATOM 746 C C . LEU A 1 101 ? 2.290 -11.491 7.326 1.00 89.94 101 LEU A C 1
ATOM 748 O O . LEU A 1 101 ? 2.804 -12.282 6.537 1.00 89.94 101 LEU A O 1
ATOM 752 N N . PHE A 1 102 ? 1.370 -10.601 6.937 1.00 87.31 102 PHE A N 1
ATOM 753 C CA . PHE A 1 102 ? 0.885 -10.589 5.555 1.00 87.31 102 PHE A CA 1
ATOM 754 C C . PHE A 1 102 ? 1.961 -10.125 4.573 1.00 87.31 102 PHE A C 1
ATOM 756 O O . PHE A 1 102 ? 2.024 -10.652 3.462 1.00 87.31 102 PHE A O 1
ATOM 763 N N . PHE A 1 103 ? 2.815 -9.176 4.977 1.00 84.44 103 PHE A N 1
ATOM 764 C CA . PHE A 1 103 ? 3.953 -8.749 4.166 1.00 84.44 103 PHE A CA 1
ATOM 765 C C . PHE A 1 103 ? 4.942 -9.899 3.963 1.00 84.44 103 PHE A C 1
ATOM 767 O O . PHE A 1 103 ? 5.337 -10.161 2.829 1.00 84.44 103 PHE A O 1
ATOM 774 N N . TYR A 1 104 ? 5.284 -10.625 5.033 1.00 87.19 104 TYR A N 1
ATOM 775 C CA . TYR A 1 104 ? 6.193 -11.771 4.966 1.00 87.19 104 TYR A CA 1
ATOM 776 C C . TYR A 1 104 ? 5.635 -12.923 4.118 1.00 87.19 104 TYR A C 1
ATOM 778 O O . TYR A 1 104 ? 6.352 -13.505 3.311 1.00 87.19 104 TYR A O 1
ATOM 786 N N . MET A 1 105 ? 4.339 -13.220 4.245 1.00 87.44 105 MET A N 1
ATOM 787 C CA . MET A 1 105 ? 3.653 -14.234 3.431 1.00 87.44 105 MET A CA 1
ATOM 788 C C . MET A 1 105 ? 3.380 -13.777 1.988 1.00 87.44 105 MET A C 1
ATOM 790 O O . MET A 1 105 ? 2.857 -14.544 1.181 1.00 87.44 105 MET A O 1
ATOM 794 N N . GLY A 1 106 ? 3.708 -12.527 1.651 1.00 84.88 106 GLY A N 1
ATOM 795 C CA . GLY A 1 106 ? 3.524 -11.968 0.319 1.00 84.88 106 GLY A CA 1
ATOM 796 C C . GLY A 1 106 ? 2.062 -11.755 -0.068 1.00 84.88 106 GLY A C 1
ATOM 797 O O . GLY A 1 106 ? 1.752 -11.716 -1.252 1.00 84.88 106 GLY A O 1
ATOM 798 N N . PHE A 1 107 ? 1.122 -11.628 0.863 1.00 89.06 107 PHE A N 1
ATOM 799 C CA . PHE A 1 107 ? -0.271 -11.402 0.476 1.00 89.06 107 PHE A CA 1
ATOM 800 C C . PHE A 1 107 ? -0.486 -10.036 -0.196 1.00 89.06 107 PHE A C 1
ATOM 802 O O . PHE A 1 107 ? 0.374 -9.150 -0.176 1.00 89.06 107 PHE A O 1
ATOM 809 N N . GLU A 1 108 ? -1.629 -9.898 -0.866 1.00 87.69 108 GLU A N 1
ATOM 810 C CA . GLU A 1 108 ? -1.920 -8.757 -1.734 1.00 87.69 108 GLU A CA 1
ATOM 811 C C . GLU A 1 108 ? -2.821 -7.758 -1.013 1.00 87.69 108 GLU A C 1
ATOM 813 O O . GLU A 1 108 ? -3.929 -8.098 -0.604 1.00 87.69 108 GLU A O 1
ATOM 818 N N . HIS A 1 109 ? -2.358 -6.516 -0.870 1.00 90.56 109 HIS A N 1
ATOM 819 C CA . HIS A 1 109 ? -3.136 -5.444 -0.256 1.00 90.56 109 HIS A CA 1
ATOM 820 C C . HIS A 1 109 ? -3.403 -4.350 -1.284 1.00 90.56 109 HIS A C 1
ATOM 822 O O . HIS A 1 109 ? -2.469 -3.718 -1.780 1.00 90.56 109 HIS A O 1
ATOM 828 N N . SER A 1 110 ? -4.677 -4.074 -1.566 1.00 86.31 110 SER A N 1
ATOM 829 C CA . SER A 1 110 ? -5.085 -3.147 -2.630 1.00 86.31 110 SER A CA 1
ATOM 830 C C . SER A 1 110 ? -4.412 -1.776 -2.520 1.00 86.31 110 SER A C 1
ATOM 832 O O . SER A 1 110 ? -3.882 -1.284 -3.508 1.00 86.31 110 SER A O 1
ATOM 834 N N . ILE A 1 111 ? -4.355 -1.193 -1.319 1.00 83.50 111 ILE A N 1
ATOM 835 C CA . ILE A 1 111 ? -3.767 0.141 -1.108 1.00 83.50 111 ILE A CA 1
ATOM 836 C C . ILE A 1 111 ? -2.235 0.138 -1.200 1.00 83.50 111 ILE A C 1
ATOM 838 O O . ILE A 1 111 ? -1.652 1.108 -1.667 1.00 83.50 111 ILE A O 1
ATOM 842 N N . VAL A 1 112 ? -1.569 -0.953 -0.800 1.00 80.31 112 VAL A N 1
ATOM 843 C CA . VAL A 1 112 ? -0.101 -1.053 -0.932 1.00 80.31 112 VAL A CA 1
ATOM 844 C C . VAL A 1 112 ? 0.253 -1.154 -2.411 1.00 80.31 112 VAL A C 1
ATOM 846 O O . VAL A 1 112 ? 1.159 -0.485 -2.896 1.00 80.31 112 VAL A O 1
ATOM 849 N N . ASN A 1 113 ? -0.535 -1.925 -3.151 1.00 84.06 113 ASN A N 1
ATOM 850 C CA . ASN A 1 113 ? -0.355 -2.105 -4.580 1.00 84.06 113 ASN A CA 1
ATOM 851 C C . ASN A 1 113 ? -0.594 -0.803 -5.368 1.00 84.06 113 ASN A C 1
ATOM 853 O O . ASN A 1 113 ? 0.112 -0.553 -6.339 1.00 84.06 113 ASN A O 1
ATOM 857 N N . MET A 1 114 ? -1.490 0.085 -4.912 1.00 82.50 114 MET A N 1
ATOM 858 C CA . MET A 1 114 ? -1.647 1.429 -5.500 1.00 82.50 114 MET A CA 1
ATOM 859 C C . MET A 1 114 ? -0.367 2.270 -5.454 1.00 82.50 114 MET A 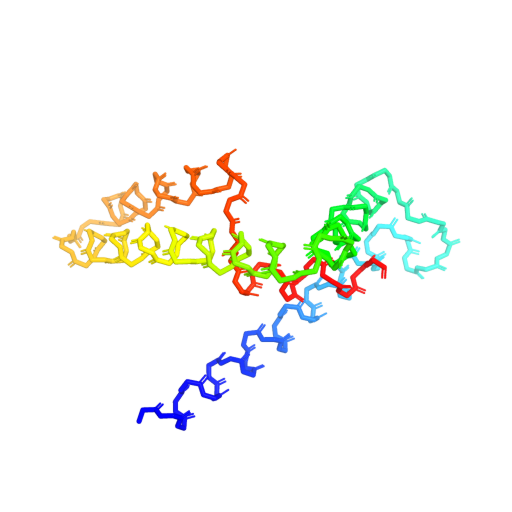C 1
ATOM 861 O O . 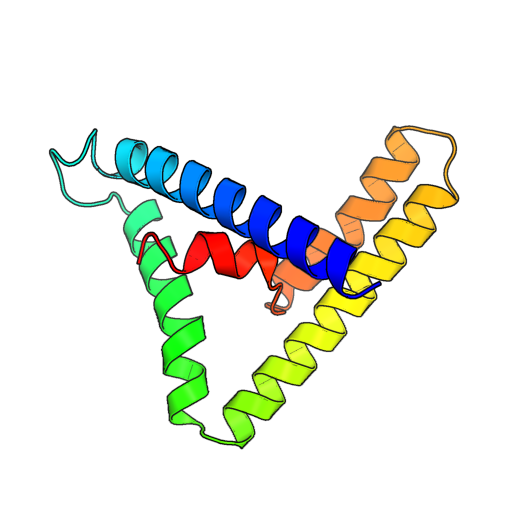MET A 1 114 ? -0.206 3.146 -6.295 1.00 82.50 114 MET A O 1
ATOM 865 N N . PHE A 1 115 ? 0.518 2.035 -4.481 1.00 79.00 115 PHE A N 1
ATOM 866 C CA . PHE A 1 115 ? 1.817 2.705 -4.395 1.00 79.00 115 PHE A CA 1
ATOM 867 C C . PHE A 1 115 ? 2.900 1.994 -5.219 1.00 79.00 115 PHE A C 1
ATOM 869 O O . PHE A 1 115 ? 3.796 2.654 -5.728 1.00 79.00 115 PHE A O 1
ATOM 876 N N . LEU A 1 116 ? 2.827 0.667 -5.360 1.00 71.06 116 LEU A N 1
ATOM 877 C CA . LEU A 1 116 ? 3.849 -0.132 -6.049 1.00 71.06 116 LEU A CA 1
ATOM 878 C C . LEU A 1 116 ? 3.747 -0.095 -7.580 1.00 71.06 116 LEU A C 1
ATOM 880 O O . LEU A 1 116 ? 4.747 -0.317 -8.250 1.00 71.06 116 LEU A O 1
ATOM 884 N N . PHE A 1 117 ? 2.564 0.160 -8.140 1.00 66.38 117 PHE A N 1
ATOM 885 C CA . PHE A 1 117 ? 2.366 0.190 -9.596 1.00 66.38 117 PHE A CA 1
ATOM 886 C C . PHE A 1 117 ? 2.802 1.486 -10.308 1.00 66.38 117 PHE A C 1
ATOM 888 O O . PHE A 1 117 ? 3.252 1.380 -11.441 1.00 66.38 117 PHE A O 1
ATOM 895 N N . PRO A 1 118 ? 2.688 2.692 -9.716 1.00 56.50 118 PRO A N 1
ATOM 896 C CA . PRO A 1 118 ? 3.108 3.939 -10.369 1.00 56.50 118 PRO A CA 1
ATOM 897 C C . PRO A 1 118 ? 4.622 4.182 -10.548 1.00 56.50 118 PRO A C 1
ATOM 899 O O . PRO A 1 118 ? 4.964 4.860 -11.511 1.00 56.50 118 PRO A O 1
ATOM 902 N N . PRO A 1 119 ? 5.531 3.741 -9.649 1.00 51.22 119 PRO A N 1
ATOM 903 C CA . PRO A 1 119 ? 6.974 3.952 -9.811 1.00 51.22 119 PRO A CA 1
ATOM 904 C C . PRO A 1 119 ? 7.670 2.875 -10.665 1.00 51.22 119 PRO A C 1
ATOM 906 O O . PRO A 1 119 ? 8.896 2.906 -10.760 1.00 51.22 119 PRO A O 1
ATOM 909 N N . ALA A 1 120 ? 6.913 1.925 -11.228 1.00 44.78 120 ALA A N 1
ATOM 910 C CA . ALA A 1 120 ? 7.395 0.895 -12.149 1.00 44.78 120 ALA A CA 1
ATOM 911 C C . ALA A 1 120 ? 7.351 1.368 -13.609 1.00 44.78 120 ALA A C 1
ATOM 913 O O . ALA A 1 120 ? 6.397 2.099 -13.964 1.00 44.78 120 ALA A O 1
#

Radius of gyration: 16.68 Å; chains: 1; bounding box: 42×34×43 Å